Protein AF-K9D8Z8-F1 (afdb_monomer_lite)

Radius of gyration: 12.66 Å; chains: 1; bounding box: 32×21×31 Å

Sequence (89 aa):
EALAVRLRAAFVADLPRRRRELAAAVASDDLDAAGRILHGLRGSAVHLAEPGLATLCGELEAAADAGDHERLRAGLPRLHTLLDAFDAR

Structure (mmCIF, N/CA/C/O backbone):
data_AF-K9D8Z8-F1
#
_entry.id   AF-K9D8Z8-F1
#
loop_
_atom_site.group_PDB
_atom_site.id
_atom_site.type_symbol
_atom_site.label_atom_id
_atom_site.label_alt_id
_atom_site.label_comp_id
_atom_site.label_asym_id
_atom_site.label_entity_id
_atom_site.label_seq_id
_atom_site.pdbx_PDB_ins_code
_atom_site.Cartn_x
_atom_site.Cartn_y
_atom_site.Cartn_z
_atom_site.occupancy
_atom_site.B_iso_or_equiv
_atom_site.auth_seq_id
_atom_site.auth_comp_id
_atom_site.auth_asym_id
_atom_site.auth_atom_id
_atom_site.pdbx_PDB_model_num
ATOM 1 N N . GLU A 1 1 ? 18.453 0.327 -17.314 1.00 61.66 1 GLU A N 1
ATOM 2 C CA . GLU A 1 1 ? 17.331 -0.535 -17.752 1.00 61.66 1 GLU A CA 1
ATOM 3 C C . GLU A 1 1 ? 17.166 -1.816 -16.925 1.00 61.66 1 GLU A C 1
ATOM 5 O O . GLU A 1 1 ? 16.091 -2.029 -16.382 1.00 61.66 1 GLU A O 1
ATOM 10 N N . ALA A 1 2 ? 18.219 -2.617 -16.709 1.00 81.12 2 ALA A N 1
ATOM 11 C CA . ALA A 1 2 ? 18.119 -3.883 -15.961 1.00 81.12 2 ALA A CA 1
ATOM 12 C C . ALA A 1 2 ? 17.590 -3.767 -14.510 1.00 81.12 2 ALA A C 1
ATOM 14 O O . ALA A 1 2 ? 16.912 -4.672 -14.029 1.00 81.12 2 ALA A O 1
ATOM 15 N N . LEU A 1 3 ? 17.876 -2.667 -13.799 1.00 86.81 3 LEU A N 1
ATOM 16 C CA . LEU A 1 3 ? 17.436 -2.496 -12.407 1.00 86.81 3 LEU A CA 1
ATOM 17 C C . LEU A 1 3 ? 15.916 -2.309 -12.288 1.00 86.81 3 LEU A C 1
ATOM 19 O O . LEU A 1 3 ? 15.294 -2.976 -11.471 1.00 86.81 3 LEU A O 1
ATOM 23 N N . ALA A 1 4 ? 15.313 -1.455 -13.120 1.00 84.44 4 ALA A N 1
ATOM 24 C CA . ALA A 1 4 ? 13.873 -1.190 -13.077 1.00 84.44 4 ALA A CA 1
ATOM 25 C C . ALA A 1 4 ? 13.054 -2.456 -13.380 1.00 84.44 4 ALA A C 1
ATOM 27 O O . ALA A 1 4 ? 12.079 -2.747 -12.691 1.00 84.44 4 ALA A O 1
ATOM 28 N N . VAL A 1 5 ? 13.504 -3.259 -14.351 1.00 88.88 5 VAL A N 1
ATOM 29 C CA . VAL A 1 5 ? 12.893 -4.558 -14.673 1.00 88.88 5 VAL A CA 1
ATOM 30 C C . VAL A 1 5 ? 12.978 -5.520 -13.486 1.00 88.88 5 VAL A C 1
ATOM 32 O O . VAL A 1 5 ? 11.981 -6.143 -13.132 1.00 88.88 5 VAL A O 1
ATOM 35 N N . ARG A 1 6 ? 14.139 -5.606 -12.822 1.00 92.31 6 ARG A N 1
ATOM 36 C CA . ARG A 1 6 ? 14.322 -6.453 -11.630 1.00 92.31 6 ARG A CA 1
ATOM 37 C C . ARG A 1 6 ? 13.455 -6.006 -10.455 1.00 92.31 6 ARG A C 1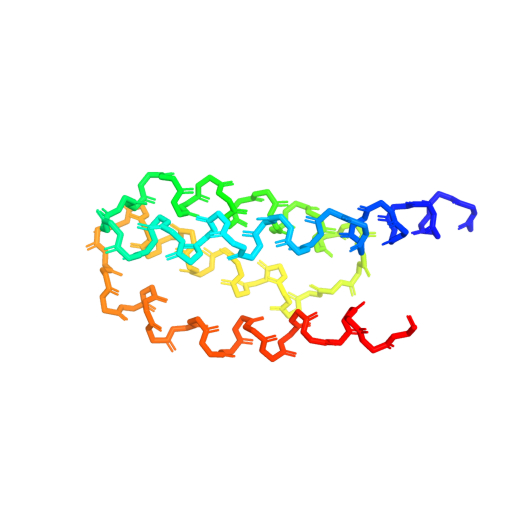
ATOM 39 O O . ARG A 1 6 ? 12.880 -6.856 -9.785 1.00 92.31 6 ARG A O 1
ATOM 46 N N . LEU A 1 7 ? 13.347 -4.698 -10.218 1.00 92.06 7 LEU A N 1
ATOM 47 C CA . LEU A 1 7 ? 12.495 -4.143 -9.164 1.00 92.06 7 LEU A CA 1
ATOM 48 C C . LEU A 1 7 ? 11.017 -4.423 -9.445 1.00 92.06 7 LEU A C 1
ATOM 50 O O . LEU A 1 7 ? 10.304 -4.853 -8.544 1.00 92.06 7 LEU A O 1
ATOM 54 N N . ARG A 1 8 ? 10.574 -4.273 -10.700 1.00 92.88 8 ARG A N 1
ATOM 55 C CA . ARG A 1 8 ? 9.209 -4.634 -11.105 1.00 92.88 8 ARG A CA 1
ATOM 56 C C . ARG A 1 8 ? 8.939 -6.126 -10.927 1.00 92.88 8 ARG A C 1
ATOM 58 O O . ARG A 1 8 ? 7.913 -6.473 -10.360 1.00 92.88 8 ARG A O 1
ATOM 65 N N . ALA A 1 9 ? 9.852 -6.999 -11.348 1.00 93.25 9 ALA A N 1
ATOM 66 C CA . ALA A 1 9 ? 9.696 -8.442 -11.167 1.00 93.25 9 ALA A CA 1
ATOM 67 C C . ALA A 1 9 ? 9.624 -8.837 -9.681 1.00 93.25 9 ALA A C 1
ATOM 69 O O . ALA A 1 9 ? 8.758 -9.617 -9.294 1.00 93.25 9 ALA A O 1
ATOM 70 N N . ALA A 1 10 ? 10.489 -8.259 -8.840 1.00 94.06 10 ALA A N 1
ATOM 71 C CA . ALA A 1 10 ? 10.460 -8.486 -7.397 1.00 94.06 10 ALA A CA 1
ATOM 72 C C . ALA A 1 10 ? 9.152 -7.986 -6.765 1.00 94.06 10 ALA A C 1
ATOM 74 O O . ALA A 1 10 ? 8.571 -8.678 -5.935 1.00 94.06 10 ALA A O 1
ATOM 75 N N . PHE A 1 11 ? 8.666 -6.815 -7.185 1.00 95.19 11 PHE A N 1
ATOM 76 C CA . PHE A 1 11 ? 7.393 -6.274 -6.721 1.00 95.19 11 PHE A CA 1
ATOM 77 C C . PHE A 1 11 ? 6.217 -7.185 -7.084 1.00 95.19 11 PHE A C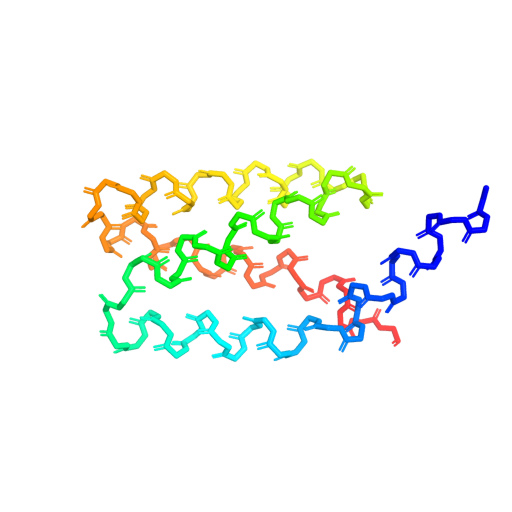 1
ATOM 79 O O . PHE A 1 11 ? 5.436 -7.530 -6.206 1.00 95.19 11 PHE A O 1
ATOM 86 N N . VAL A 1 12 ? 6.123 -7.618 -8.346 1.00 95.44 12 VAL A N 1
ATOM 87 C CA . VAL A 1 12 ? 5.060 -8.524 -8.817 1.00 95.44 12 VAL A CA 1
ATOM 88 C C . VAL A 1 12 ? 5.091 -9.847 -8.051 1.00 95.44 12 VAL A C 1
ATOM 90 O O . VAL A 1 12 ? 4.054 -10.310 -7.590 1.00 95.44 12 VAL A O 1
ATOM 93 N N . ALA A 1 13 ? 6.276 -10.427 -7.838 1.00 95.56 13 ALA A N 1
ATOM 94 C CA . ALA A 1 13 ? 6.415 -11.671 -7.080 1.00 95.56 13 ALA A CA 1
ATOM 95 C C . ALA A 1 13 ? 5.967 -11.535 -5.610 1.00 95.56 13 ALA A C 1
ATOM 97 O O . ALA A 1 13 ? 5.459 -12.488 -5.020 1.00 95.56 13 ALA A O 1
ATOM 98 N N . ASP A 1 14 ? 6.148 -10.354 -5.015 1.00 95.94 14 ASP A N 1
ATOM 99 C CA . ASP A 1 14 ? 5.841 -10.084 -3.608 1.00 95.94 14 ASP A CA 1
ATOM 100 C C . ASP A 1 14 ? 4.407 -9.565 -3.378 1.00 95.94 14 ASP A C 1
ATOM 102 O O . ASP A 1 14 ? 3.854 -9.667 -2.277 1.00 95.94 14 ASP A O 1
ATOM 106 N N . LEU A 1 15 ? 3.771 -9.025 -4.419 1.00 96.19 15 LEU A N 1
ATOM 107 C CA . LEU A 1 15 ? 2.467 -8.372 -4.345 1.00 96.19 15 LEU A CA 1
ATOM 108 C C . LEU A 1 15 ? 1.352 -9.267 -3.760 1.00 96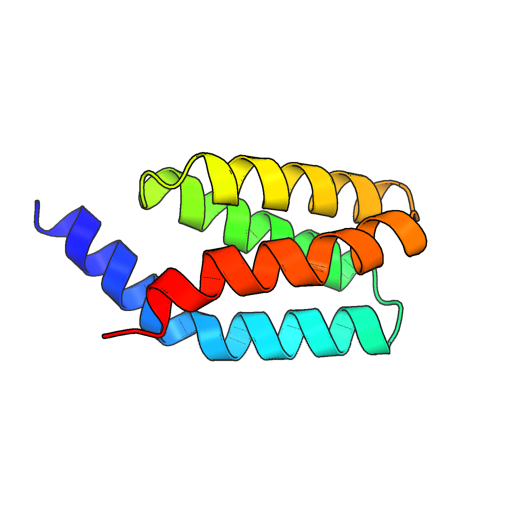.19 15 LEU A C 1
ATOM 110 O O . LEU A 1 15 ? 0.645 -8.796 -2.860 1.00 96.19 15 LEU A O 1
ATOM 114 N N . PRO A 1 16 ? 1.204 -10.555 -4.140 1.00 96.12 16 PRO A N 1
ATOM 115 C CA . PRO A 1 16 ? 0.169 -11.417 -3.566 1.00 96.12 16 PRO A CA 1
ATOM 116 C C . PRO A 1 16 ? 0.307 -11.615 -2.053 1.00 96.12 16 PRO A C 1
ATOM 118 O O . PRO A 1 16 ? -0.686 -11.805 -1.347 1.00 96.12 16 PRO A O 1
ATOM 121 N N . ARG A 1 17 ? 1.536 -11.600 -1.522 1.00 97.12 17 ARG A N 1
ATOM 122 C CA . ARG A 1 17 ? 1.783 -11.664 -0.075 1.00 97.12 17 ARG A CA 1
ATOM 123 C C . ARG A 1 17 ? 1.334 -10.365 0.595 1.00 97.12 17 ARG A C 1
ATOM 125 O O . ARG A 1 17 ? 0.521 -10.424 1.511 1.00 97.12 17 ARG A O 1
ATOM 132 N N . ARG A 1 18 ? 1.767 -9.208 0.083 1.00 97.31 18 ARG A N 1
ATOM 133 C CA . ARG A 1 18 ? 1.398 -7.889 0.633 1.00 97.31 18 ARG A CA 1
ATOM 134 C C . ARG A 1 18 ? -0.108 -7.640 0.632 1.00 97.31 18 ARG A C 1
ATOM 136 O O . ARG A 1 18 ? -0.630 -7.106 1.603 1.00 97.31 18 ARG A O 1
ATOM 143 N N . ARG A 1 19 ? -0.821 -8.056 -0.422 1.00 97.56 19 ARG A N 1
ATOM 144 C CA . ARG A 1 19 ? -2.291 -7.958 -0.481 1.00 97.56 19 ARG A CA 1
ATOM 145 C C . ARG A 1 19 ? -2.966 -8.754 0.632 1.00 97.56 19 ARG A C 1
ATOM 147 O O . ARG A 1 19 ? -3.868 -8.236 1.281 1.00 97.56 19 ARG A O 1
ATOM 154 N N . ARG A 1 20 ? -2.525 -9.997 0.857 1.00 98.19 20 ARG A N 1
ATOM 155 C CA . ARG A 1 20 ? -3.063 -10.857 1.923 1.00 98.19 20 ARG A CA 1
ATOM 156 C C . ARG A 1 20 ? -2.786 -10.278 3.305 1.00 98.19 20 ARG A C 1
ATOM 158 O O . ARG A 1 20 ? -3.688 -10.252 4.130 1.00 98.19 20 ARG A O 1
ATOM 165 N N . GLU A 1 21 ? -1.573 -9.784 3.533 1.00 98.50 21 GLU A N 1
ATOM 166 C CA . GLU A 1 21 ? -1.196 -9.149 4.800 1.00 98.50 21 GLU A CA 1
ATOM 167 C C . GLU A 1 21 ? -2.004 -7.875 5.062 1.00 98.50 21 GLU A C 1
ATOM 169 O O . GLU A 1 21 ? -2.514 -7.701 6.164 1.00 98.50 21 GLU A O 1
ATOM 174 N N . LEU A 1 22 ? -2.189 -7.017 4.050 1.00 98.50 22 LEU A N 1
ATOM 175 C CA . LEU A 1 22 ? -2.986 -5.798 4.199 1.00 98.50 22 LEU A CA 1
ATOM 176 C C . LEU A 1 22 ? -4.453 -6.127 4.483 1.00 98.50 22 LEU A C 1
ATOM 178 O O . LEU A 1 22 ? -5.056 -5.536 5.373 1.00 98.50 22 LEU A O 1
ATOM 182 N N . ALA A 1 23 ? -5.021 -7.088 3.750 1.00 98.19 23 ALA A N 1
ATOM 183 C CA . ALA A 1 23 ? -6.390 -7.535 3.975 1.00 98.19 23 ALA A CA 1
ATOM 184 C C . ALA A 1 23 ? -6.574 -8.113 5.387 1.00 98.19 23 ALA A C 1
ATOM 186 O O . ALA A 1 23 ? -7.572 -7.810 6.037 1.00 98.19 23 ALA A O 1
ATOM 187 N N . ALA A 1 24 ? -5.608 -8.898 5.876 1.00 98.62 24 ALA A N 1
ATOM 188 C CA . ALA A 1 24 ? -5.627 -9.438 7.232 1.00 98.62 24 ALA A CA 1
ATOM 189 C C . ALA A 1 24 ? -5.550 -8.327 8.289 1.00 98.62 24 ALA A C 1
ATOM 191 O O . ALA A 1 24 ? -6.384 -8.311 9.188 1.00 98.62 24 ALA A O 1
ATOM 192 N N . ALA A 1 25 ? -4.621 -7.377 8.137 1.00 98.62 25 ALA A N 1
ATOM 193 C CA . ALA A 1 25 ? -4.472 -6.243 9.048 1.00 98.62 25 ALA A CA 1
ATOM 194 C C . ALA A 1 25 ? -5.755 -5.400 9.132 1.00 98.62 25 ALA A C 1
ATOM 196 O O . ALA A 1 25 ? -6.231 -5.090 10.218 1.00 98.62 25 ALA A O 1
ATOM 197 N N . VAL A 1 26 ? -6.377 -5.096 7.988 1.00 98.00 26 VAL A N 1
ATOM 198 C CA . VAL A 1 26 ? -7.655 -4.364 7.948 1.00 98.00 26 VAL A CA 1
ATOM 199 C C . VAL A 1 26 ? -8.790 -5.177 8.577 1.00 98.00 26 VAL A C 1
ATOM 201 O O . VAL A 1 26 ? -9.634 -4.622 9.279 1.00 98.00 26 VAL A O 1
ATOM 204 N N . ALA A 1 27 ? -8.846 -6.489 8.333 1.00 97.75 27 ALA A N 1
ATOM 205 C CA . ALA A 1 27 ? -9.873 -7.350 8.915 1.00 97.75 27 ALA A CA 1
ATOM 206 C C . ALA A 1 27 ? -9.753 -7.455 10.445 1.00 97.75 27 ALA A C 1
ATOM 208 O O . ALA A 1 27 ? -10.774 -7.607 11.113 1.00 97.75 27 ALA A O 1
ATOM 209 N N . SER A 1 28 ? -8.537 -7.348 10.988 1.00 97.81 28 SER A N 1
ATOM 210 C CA . SER A 1 28 ? -8.262 -7.365 12.427 1.00 97.81 28 SER A CA 1
ATOM 211 C C . SER A 1 28 ? -8.186 -5.980 13.079 1.00 97.81 28 SER A C 1
ATOM 213 O O . SER A 1 28 ? -7.822 -5.913 14.248 1.00 97.81 28 SER A O 1
ATOM 215 N N . ASP A 1 29 ? -8.499 -4.900 12.351 1.00 97.44 29 ASP A N 1
ATOM 216 C CA . ASP A 1 29 ? -8.373 -3.508 12.830 1.00 97.44 29 ASP A CA 1
ATOM 217 C C . ASP A 1 29 ? -6.945 -3.134 13.295 1.00 97.44 29 ASP A C 1
ATOM 219 O O . ASP A 1 29 ? -6.733 -2.239 14.109 1.00 97.44 29 ASP A O 1
ATOM 223 N N . ASP A 1 30 ? -5.931 -3.816 12.754 1.00 98.50 30 ASP A N 1
ATOM 224 C CA . ASP A 1 30 ? -4.518 -3.554 13.039 1.00 98.50 30 ASP A CA 1
ATOM 225 C C . ASP A 1 30 ? -4.001 -2.444 12.111 1.00 98.50 30 ASP A C 1
ATOM 227 O O . ASP A 1 30 ? -3.391 -2.692 11.062 1.00 98.50 30 ASP A O 1
ATOM 231 N N . LEU A 1 31 ? -4.298 -1.196 12.481 1.00 98.00 31 LEU A N 1
ATOM 232 C CA . LEU A 1 31 ? -3.883 -0.015 11.722 1.00 98.00 31 LEU A CA 1
ATOM 233 C C . LEU A 1 31 ? -2.365 0.140 11.651 1.00 98.00 31 LEU A C 1
ATOM 235 O O . LEU A 1 31 ? -1.847 0.532 10.606 1.00 98.00 31 LEU A O 1
ATOM 239 N N . ASP A 1 32 ? -1.644 -0.238 12.703 1.00 98.44 32 ASP A N 1
ATOM 240 C CA . ASP A 1 32 ? -0.184 -0.187 12.719 1.00 98.44 32 ASP A CA 1
ATOM 241 C C . ASP A 1 32 ? 0.409 -1.125 11.657 1.00 98.44 32 ASP A C 1
ATOM 243 O O . ASP A 1 32 ? 1.334 -0.761 10.920 1.00 98.44 32 ASP A O 1
ATOM 247 N N . ALA A 1 33 ? -0.113 -2.351 11.545 1.00 98.56 33 ALA A N 1
ATOM 248 C CA . ALA A 1 33 ? 0.289 -3.274 10.489 1.00 98.56 33 ALA A CA 1
ATOM 249 C C . ALA A 1 33 ? -0.126 -2.772 9.102 1.00 98.56 33 ALA A C 1
ATOM 251 O O . ALA A 1 33 ? 0.696 -2.811 8.180 1.00 98.56 33 ALA A O 1
ATOM 252 N N . ALA A 1 34 ? -1.351 -2.260 8.952 1.00 98.69 34 ALA A N 1
ATOM 253 C CA . ALA A 1 34 ? -1.825 -1.703 7.688 1.00 98.69 34 ALA A CA 1
ATOM 254 C C . ALA A 1 34 ? -0.926 -0.547 7.209 1.00 98.69 34 ALA A C 1
ATOM 256 O O . ALA A 1 34 ? -0.463 -0.568 6.065 1.00 98.69 34 ALA A O 1
ATOM 257 N N . GLY A 1 35 ? -0.601 0.401 8.094 1.00 98.62 35 GLY A N 1
ATOM 258 C CA . GLY A 1 35 ? 0.282 1.537 7.823 1.00 98.62 35 GLY A CA 1
ATOM 259 C C . GLY A 1 35 ? 1.673 1.101 7.362 1.00 98.62 35 GLY A C 1
ATOM 260 O O . GLY A 1 35 ? 2.140 1.538 6.310 1.00 98.62 35 GLY A O 1
ATOM 261 N N . ARG A 1 36 ? 2.309 0.143 8.055 1.00 98.62 36 ARG A N 1
ATOM 262 C CA . ARG A 1 36 ? 3.622 -0.398 7.641 1.00 98.62 36 ARG A CA 1
ATOM 263 C C . ARG A 1 36 ? 3.592 -1.046 6.255 1.00 98.62 36 ARG A C 1
ATOM 265 O O . ARG A 1 36 ? 4.534 -0.884 5.472 1.00 98.62 36 ARG A O 1
ATOM 272 N N . ILE A 1 37 ? 2.531 -1.786 5.931 1.00 98.69 37 ILE A N 1
ATOM 273 C CA . ILE A 1 37 ? 2.391 -2.436 4.620 1.00 98.69 37 ILE A CA 1
ATOM 274 C C . ILE A 1 37 ? 2.205 -1.382 3.521 1.00 98.69 37 ILE A C 1
ATOM 276 O O . ILE A 1 37 ? 2.859 -1.466 2.476 1.00 98.69 37 ILE A O 1
ATOM 280 N N . LEU A 1 38 ? 1.372 -0.368 3.771 1.00 98.62 38 LEU A N 1
ATOM 281 C CA . LEU A 1 38 ? 1.135 0.759 2.865 1.00 98.62 38 LEU A CA 1
ATOM 282 C C . LEU A 1 38 ? 2.399 1.593 2.639 1.00 98.62 38 LEU A C 1
ATOM 284 O O . LEU A 1 38 ? 2.718 1.900 1.490 1.00 98.62 38 LEU A O 1
ATOM 288 N N . HIS A 1 39 ? 3.176 1.861 3.689 1.00 98.25 39 HIS A N 1
ATOM 289 C CA . HIS A 1 39 ? 4.484 2.507 3.590 1.00 98.25 39 HIS A CA 1
ATOM 290 C C . HIS A 1 39 ? 5.433 1.725 2.665 1.00 98.25 39 HIS A C 1
ATOM 292 O O . HIS A 1 39 ? 6.050 2.278 1.750 1.00 98.25 39 HIS A O 1
ATOM 298 N N . GLY A 1 40 ? 5.506 0.401 2.836 1.00 97.12 40 GLY A N 1
ATOM 299 C CA . GLY A 1 40 ? 6.314 -0.461 1.972 1.00 97.12 40 GLY A CA 1
ATOM 300 C C . GLY A 1 40 ? 5.847 -0.474 0.508 1.00 97.12 40 GLY A C 1
ATOM 301 O O . GLY A 1 40 ? 6.672 -0.499 -0.412 1.00 97.12 40 GLY A O 1
ATOM 302 N N . LEU A 1 41 ? 4.531 -0.441 0.272 1.00 97.44 41 LEU A N 1
ATOM 303 C CA . LEU A 1 41 ? 3.954 -0.319 -1.072 1.00 97.44 41 LEU A CA 1
ATOM 304 C C . LEU A 1 41 ? 4.276 1.043 -1.702 1.00 97.44 41 LEU A C 1
ATOM 306 O O . LEU A 1 41 ? 4.694 1.086 -2.858 1.00 97.44 41 LEU A O 1
ATOM 310 N N . ARG A 1 42 ? 4.180 2.134 -0.936 1.00 96.88 42 ARG A N 1
ATOM 311 C CA . ARG A 1 42 ? 4.552 3.489 -1.365 1.00 96.88 42 ARG A CA 1
ATOM 312 C C . ARG A 1 42 ? 6.009 3.560 -1.809 1.00 96.88 42 ARG A C 1
ATOM 314 O O . ARG A 1 42 ? 6.288 4.062 -2.897 1.00 96.88 42 ARG A O 1
ATOM 321 N N . GLY A 1 43 ? 6.926 3.024 -1.002 1.00 94.31 43 GLY A N 1
ATOM 322 C CA . GLY A 1 43 ? 8.349 2.967 -1.347 1.00 94.31 43 GLY A CA 1
ATOM 323 C C . GLY A 1 43 ? 8.597 2.198 -2.647 1.00 94.31 43 GLY A C 1
ATOM 324 O O . GLY A 1 43 ? 9.346 2.648 -3.511 1.00 94.31 43 GLY A O 1
ATOM 325 N N . SER A 1 44 ? 7.889 1.082 -2.838 1.00 93.44 44 SER A N 1
ATOM 326 C CA . SER A 1 44 ? 7.960 0.308 -4.082 1.00 93.44 44 SER A CA 1
ATOM 327 C C . SER A 1 44 ? 7.442 1.110 -5.283 1.00 93.44 44 SER A C 1
ATOM 329 O O . SER A 1 44 ? 8.1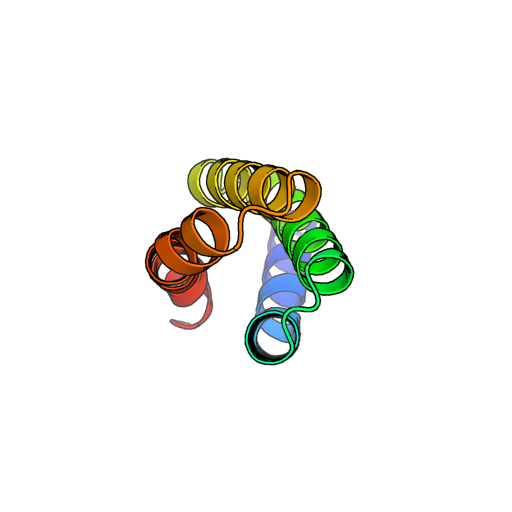03 1.160 -6.318 1.00 93.44 44 SER A O 1
ATOM 331 N N . ALA A 1 45 ? 6.306 1.797 -5.143 1.00 92.75 45 ALA A N 1
ATOM 332 C CA . ALA A 1 45 ? 5.675 2.575 -6.209 1.00 92.75 45 ALA A CA 1
ATOM 333 C C . ALA A 1 45 ? 6.562 3.709 -6.755 1.00 92.75 45 ALA A C 1
ATOM 335 O O . ALA A 1 45 ? 6.585 3.941 -7.966 1.00 92.75 45 ALA A O 1
ATOM 336 N N . VAL A 1 46 ? 7.347 4.368 -5.890 1.00 91.25 46 VAL A N 1
ATOM 337 C CA . VAL A 1 46 ? 8.314 5.408 -6.293 1.00 91.25 46 VAL A CA 1
ATOM 338 C C . VAL A 1 46 ? 9.354 4.851 -7.269 1.00 91.25 46 VAL A C 1
ATOM 340 O O . VAL A 1 46 ? 9.658 5.481 -8.280 1.00 91.25 46 VAL A O 1
ATOM 343 N N . HIS A 1 47 ? 9.862 3.645 -7.014 1.00 90.19 47 HIS A N 1
ATOM 344 C CA . HIS A 1 47 ? 10.844 2.997 -7.887 1.00 90.19 47 HIS A CA 1
ATOM 345 C C . HIS A 1 47 ? 10.247 2.428 -9.182 1.00 90.19 47 HIS A C 1
ATOM 347 O O . HIS A 1 47 ? 10.986 2.164 -10.131 1.00 90.19 47 HIS A O 1
ATOM 353 N N . LEU A 1 48 ? 8.927 2.240 -9.227 1.00 89.75 48 LEU A N 1
ATOM 354 C CA . LEU A 1 48 ? 8.198 1.710 -10.383 1.00 89.75 48 LEU A CA 1
ATOM 355 C C . LEU A 1 48 ? 7.649 2.806 -11.304 1.00 89.75 48 LEU A C 1
ATOM 357 O O . LEU A 1 48 ? 7.054 2.471 -12.325 1.00 89.75 48 LEU A O 1
ATOM 361 N N . ALA A 1 49 ? 7.882 4.080 -10.962 1.00 88.56 49 ALA A N 1
ATOM 362 C CA . ALA A 1 49 ? 7.329 5.249 -11.643 1.00 88.56 49 ALA A CA 1
ATOM 363 C C . ALA A 1 49 ? 5.787 5.247 -11.696 1.00 88.56 49 ALA A C 1
ATOM 365 O O . ALA A 1 49 ? 5.200 5.703 -12.672 1.00 88.56 49 ALA A O 1
ATOM 366 N N . GLU A 1 50 ? 5.138 4.774 -10.624 1.00 93.00 50 GLU A N 1
ATOM 367 C CA . GLU A 1 50 ? 3.678 4.793 -10.464 1.00 93.00 50 GLU A CA 1
ATOM 368 C C . GLU A 1 50 ? 3.251 5.889 -9.466 1.00 93.00 50 GLU A C 1
ATOM 370 O O . GLU A 1 50 ? 2.973 5.598 -8.295 1.00 93.00 50 GLU A O 1
ATOM 375 N N . PRO A 1 51 ? 3.193 7.171 -9.877 1.00 93.81 51 PRO A N 1
ATOM 376 C CA . PRO A 1 51 ? 2.897 8.271 -8.961 1.00 93.81 51 PRO A CA 1
ATOM 377 C C . PRO A 1 51 ? 1.510 8.140 -8.322 1.00 93.81 51 PRO A C 1
ATOM 379 O O . PRO A 1 51 ? 1.355 8.432 -7.141 1.00 93.81 51 PRO A O 1
ATOM 382 N N . GLY A 1 52 ? 0.516 7.631 -9.060 1.00 95.94 52 GLY A N 1
ATOM 383 C CA . GLY A 1 52 ? -0.832 7.416 -8.528 1.00 95.94 52 GLY A CA 1
ATOM 384 C C . GLY A 1 52 ? -0.873 6.399 -7.384 1.00 95.94 52 GLY A C 1
ATOM 385 O O . GLY A 1 52 ? -1.578 6.616 -6.399 1.00 95.94 52 GLY A O 1
ATOM 386 N N . LEU A 1 53 ? -0.079 5.326 -7.481 1.00 97.00 53 LEU A N 1
ATOM 387 C CA . LEU A 1 53 ? 0.037 4.326 -6.419 1.00 97.00 53 LEU A CA 1
ATOM 388 C C . LEU A 1 53 ? 0.792 4.890 -5.212 1.00 97.00 53 LEU A C 1
ATOM 390 O O . LEU A 1 53 ? 0.345 4.718 -4.083 1.00 97.00 53 LEU A O 1
ATOM 394 N N . ALA A 1 54 ? 1.890 5.617 -5.442 1.00 97.81 54 ALA A N 1
ATOM 395 C CA . ALA A 1 54 ? 2.653 6.247 -4.367 1.00 97.81 54 ALA A CA 1
ATOM 396 C C . ALA A 1 54 ? 1.806 7.259 -3.573 1.00 97.81 54 ALA A C 1
ATOM 398 O O . ALA A 1 54 ? 1.829 7.243 -2.341 1.00 97.81 54 ALA A O 1
ATOM 399 N N . THR A 1 55 ? 1.037 8.107 -4.264 1.00 98.31 55 THR A N 1
ATOM 400 C CA . THR A 1 55 ? 0.128 9.074 -3.633 1.00 98.31 55 THR A CA 1
ATOM 401 C C . THR A 1 55 ? -0.944 8.372 -2.812 1.00 98.31 55 THR A C 1
ATOM 403 O O . THR A 1 55 ? -1.086 8.677 -1.631 1.00 98.31 55 THR A O 1
ATOM 406 N N . LEU A 1 56 ? -1.652 7.397 -3.392 1.00 98.56 56 LEU A N 1
ATOM 407 C CA . LEU A 1 56 ? -2.724 6.711 -2.675 1.00 98.56 56 LEU A CA 1
ATOM 408 C C . LEU A 1 56 ? -2.199 5.943 -1.457 1.00 98.56 56 LEU A C 1
ATOM 410 O O . LEU A 1 56 ? -2.799 6.014 -0.391 1.00 98.56 56 LEU A O 1
ATOM 414 N N . CYS A 1 57 ? -1.064 5.246 -1.572 1.00 98.44 57 CYS A N 1
ATOM 415 C CA . CYS A 1 57 ? -0.467 4.576 -0.418 1.00 98.44 57 CYS A CA 1
ATOM 416 C C . CYS A 1 57 ? -0.107 5.568 0.697 1.00 98.44 57 CYS A C 1
ATOM 418 O O . CYS A 1 57 ? -0.324 5.240 1.855 1.00 98.44 57 CYS A O 1
ATOM 420 N N . GLY A 1 58 ? 0.367 6.776 0.369 1.00 98.44 58 GLY A N 1
ATOM 421 C CA . GLY A 1 58 ? 0.620 7.824 1.364 1.00 98.44 58 GLY A CA 1
ATOM 422 C C . GLY A 1 58 ? -0.654 8.380 2.015 1.00 98.44 58 GLY A C 1
ATOM 423 O O . GLY A 1 58 ? -0.661 8.658 3.209 1.00 98.44 58 GLY A O 1
ATOM 424 N N . GLU A 1 59 ? -1.747 8.514 1.260 1.00 98.75 59 GLU A N 1
ATOM 425 C CA . GLU A 1 59 ? -3.049 8.925 1.808 1.00 98.75 59 GLU A CA 1
ATOM 426 C C . GLU A 1 59 ? -3.612 7.888 2.788 1.00 98.75 59 GLU A C 1
ATOM 428 O O . GLU A 1 59 ? -4.171 8.257 3.820 1.00 98.75 59 GLU A O 1
ATOM 433 N N . LEU A 1 60 ? -3.462 6.601 2.468 1.00 98.75 60 LEU A N 1
ATOM 434 C CA . LEU A 1 60 ? -3.921 5.498 3.311 1.00 98.75 60 LEU A CA 1
ATOM 435 C C . LEU A 1 60 ? -3.011 5.273 4.522 1.00 98.75 60 LEU A C 1
ATOM 437 O O . LEU A 1 60 ? -3.511 4.967 5.597 1.00 98.75 60 LEU A O 1
ATOM 441 N N . GLU A 1 61 ? -1.699 5.454 4.359 1.00 98.56 61 GLU A N 1
ATOM 442 C CA . GLU A 1 61 ? -0.722 5.482 5.455 1.00 98.56 61 GLU A CA 1
ATOM 443 C C . GLU A 1 61 ? -1.111 6.562 6.475 1.00 98.56 61 GLU A C 1
ATOM 445 O O . GLU A 1 61 ? -1.290 6.259 7.648 1.00 98.56 61 GLU A O 1
ATOM 450 N N . ALA A 1 62 ? -1.396 7.785 6.014 1.00 98.56 62 ALA A N 1
ATOM 451 C CA . ALA A 1 62 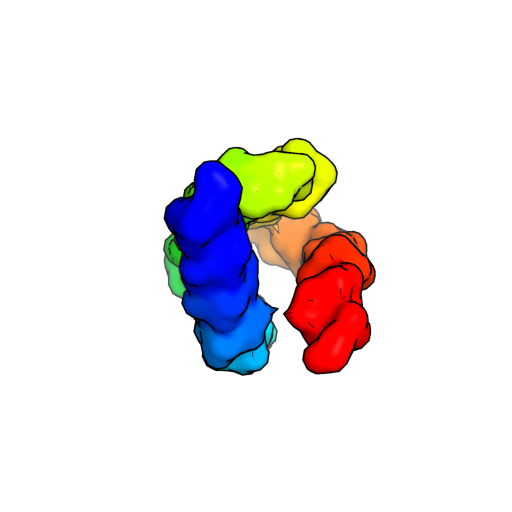? -1.849 8.868 6.887 1.00 98.56 62 ALA A CA 1
ATOM 452 C C . ALA A 1 62 ? -3.206 8.589 7.562 1.00 98.56 62 ALA A C 1
ATOM 454 O O . ALA A 1 62 ? -3.440 9.042 8.680 1.00 98.56 62 ALA A O 1
ATOM 455 N N . ALA A 1 63 ? -4.114 7.863 6.897 1.00 98.62 63 ALA A N 1
ATOM 456 C CA . ALA A 1 63 ? -5.373 7.435 7.507 1.00 98.62 63 ALA A CA 1
ATOM 457 C C . ALA A 1 63 ? -5.139 6.405 8.626 1.00 98.62 63 ALA A C 1
ATOM 459 O O . ALA A 1 63 ? -5.740 6.523 9.691 1.00 98.62 63 ALA A O 1
ATOM 460 N N . ALA A 1 64 ? -4.237 5.442 8.410 1.00 98.44 64 ALA A N 1
ATOM 461 C CA . ALA A 1 64 ? -3.843 4.473 9.428 1.00 98.44 64 ALA A CA 1
ATOM 462 C C . ALA A 1 64 ? -3.183 5.161 10.638 1.00 98.44 64 ALA A C 1
ATOM 464 O O . ALA A 1 64 ? -3.618 4.934 11.765 1.00 98.44 64 ALA A O 1
ATOM 465 N N . ASP A 1 65 ? -2.235 6.076 10.405 1.00 98.31 65 ASP A N 1
ATOM 466 C CA . ASP A 1 65 ? -1.567 6.853 11.463 1.00 98.31 65 ASP A CA 1
ATOM 467 C C . ASP A 1 65 ? -2.552 7.707 12.284 1.00 98.31 65 ASP A C 1
ATOM 469 O O . ASP A 1 65 ? -2.350 7.940 13.476 1.00 98.31 65 ASP A O 1
ATOM 473 N N . ALA A 1 66 ? -3.629 8.183 11.653 1.00 98.25 66 ALA A N 1
ATOM 474 C CA . ALA A 1 66 ? -4.658 8.999 12.295 1.00 98.25 66 ALA A CA 1
ATOM 475 C C . ALA A 1 66 ? -5.748 8.188 13.021 1.00 98.25 66 ALA A C 1
ATOM 477 O O . ALA A 1 66 ? -6.627 8.790 13.640 1.00 98.25 66 ALA A O 1
ATOM 478 N N . GLY A 1 67 ? -5.742 6.853 12.942 1.00 98.25 67 GLY A N 1
ATOM 479 C CA . GLY A 1 67 ? -6.829 6.036 13.493 1.00 98.25 67 GLY A CA 1
ATOM 480 C C . GLY A 1 67 ? -8.103 6.000 12.631 1.00 98.25 67 GLY A C 1
ATOM 481 O O . GLY A 1 67 ? -9.153 5.542 13.091 1.00 98.25 67 GLY A O 1
ATOM 482 N N . ASP A 1 68 ? -8.049 6.508 11.396 1.00 98.31 68 ASP A N 1
ATOM 483 C CA . ASP A 1 68 ? -9.208 6.719 10.523 1.00 98.31 68 ASP A CA 1
ATOM 484 C C . ASP A 1 68 ? -9.528 5.460 9.699 1.00 98.31 68 ASP A C 1
ATOM 486 O O . ASP A 1 68 ? -9.196 5.320 8.515 1.00 98.31 68 ASP A O 1
ATOM 490 N N . HIS A 1 69 ? -10.188 4.512 10.365 1.00 96.81 69 HIS A N 1
ATOM 491 C CA . HIS A 1 69 ? -10.610 3.235 9.792 1.00 96.81 69 HIS A CA 1
ATOM 492 C C . HIS A 1 69 ? -11.535 3.396 8.585 1.00 96.81 69 HIS A C 1
ATOM 494 O O . HIS A 1 69 ? -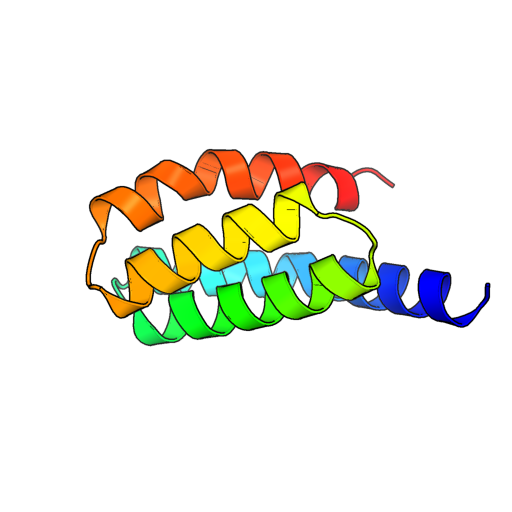11.443 2.621 7.629 1.00 96.81 69 HIS A O 1
ATOM 500 N N . GLU A 1 70 ? -12.439 4.378 8.626 1.00 97.62 70 GLU A N 1
ATOM 501 C CA . GLU A 1 70 ? -13.398 4.617 7.551 1.00 97.62 70 GLU A CA 1
ATOM 502 C C . GLU A 1 70 ? -12.659 5.034 6.282 1.00 97.62 70 GLU A C 1
ATOM 504 O O . GLU A 1 70 ? -12.810 4.396 5.237 1.00 97.62 70 GLU A O 1
ATOM 509 N N . ARG A 1 71 ? -11.790 6.044 6.387 1.00 97.94 71 ARG A N 1
ATOM 510 C CA . ARG A 1 71 ? -11.009 6.538 5.254 1.00 97.94 71 ARG A CA 1
ATOM 511 C C . ARG A 1 71 ? -10.052 5.486 4.711 1.00 97.94 71 ARG A C 1
ATOM 513 O O . ARG A 1 71 ? -9.935 5.357 3.489 1.00 97.94 71 ARG A O 1
ATOM 520 N N . LEU A 1 72 ? -9.400 4.717 5.587 1.00 98.38 72 LEU A N 1
ATOM 521 C CA . LEU A 1 72 ? -8.547 3.605 5.172 1.00 98.38 72 LEU A CA 1
ATOM 522 C C . LEU A 1 72 ? -9.348 2.603 4.329 1.00 98.38 72 LEU A C 1
ATOM 524 O O . LEU A 1 72 ? -8.970 2.316 3.192 1.00 98.38 72 LEU A O 1
ATOM 528 N N . ARG A 1 73 ? -10.478 2.107 4.852 1.00 98.00 73 ARG A N 1
ATOM 529 C CA . ARG A 1 73 ? -11.323 1.110 4.173 1.00 98.00 73 ARG A CA 1
ATOM 530 C C . ARG A 1 73 ? -11.914 1.651 2.871 1.00 98.00 73 ARG A C 1
ATOM 532 O O . ARG A 1 73 ? -11.936 0.927 1.876 1.00 98.00 73 ARG A O 1
ATOM 539 N N . ALA A 1 74 ? -12.329 2.917 2.846 1.00 98.25 74 ALA A N 1
ATOM 540 C CA . ALA A 1 74 ? -12.902 3.562 1.667 1.00 98.25 74 ALA A CA 1
ATOM 541 C C . ALA A 1 74 ? -11.921 3.645 0.485 1.00 98.25 74 ALA A C 1
ATOM 543 O O . ALA A 1 74 ? -12.346 3.604 -0.671 1.00 98.25 74 ALA A O 1
ATOM 544 N N . GLY A 1 75 ? -10.612 3.733 0.741 1.00 98.12 75 GLY A N 1
ATOM 545 C CA . GLY A 1 75 ? -9.611 3.787 -0.326 1.00 98.12 75 GLY A CA 1
ATOM 546 C C . GLY A 1 75 ? -9.055 2.432 -0.780 1.00 98.12 75 GLY A C 1
ATOM 547 O O . GLY A 1 75 ? -8.400 2.377 -1.825 1.00 98.12 75 GLY A O 1
ATOM 548 N N . LEU A 1 76 ? -9.348 1.331 -0.075 1.00 98.00 76 LEU A N 1
ATOM 549 C CA . LEU A 1 76 ? -8.895 -0.014 -0.467 1.00 98.00 76 LEU A CA 1
ATOM 550 C C . LEU A 1 76 ? -9.365 -0.451 -1.863 1.00 98.00 76 LEU A C 1
ATOM 552 O O . LEU A 1 76 ? -8.539 -0.996 -2.595 1.00 98.00 76 LEU A O 1
ATOM 556 N N . PRO A 1 77 ? -10.614 -0.189 -2.304 1.00 98.06 77 PRO A N 1
ATOM 557 C CA . PRO A 1 77 ? -11.029 -0.528 -3.664 1.00 98.06 77 PRO A CA 1
ATOM 558 C C . PRO A 1 77 ? -10.151 0.139 -4.729 1.00 98.06 77 PRO A C 1
ATOM 560 O O . PRO A 1 77 ? -9.702 -0.518 -5.666 1.00 98.06 77 PRO A O 1
ATOM 563 N N . ARG A 1 78 ? -9.827 1.429 -4.549 1.00 98.06 78 ARG A N 1
ATOM 564 C CA . ARG A 1 78 ? -8.949 2.170 -5.466 1.00 98.06 78 ARG A CA 1
ATOM 565 C C . ARG A 1 78 ? -7.521 1.625 -5.436 1.00 98.06 78 ARG A C 1
ATOM 567 O O . ARG A 1 78 ? -6.885 1.532 -6.484 1.00 98.06 78 ARG A O 1
ATOM 574 N N . LEU A 1 79 ? -7.030 1.237 -4.257 1.00 98.12 79 LEU A N 1
ATOM 575 C CA . LEU A 1 79 ? -5.727 0.592 -4.119 1.00 98.12 79 LEU A CA 1
ATOM 576 C C . LEU A 1 79 ? -5.697 -0.736 -4.879 1.00 98.12 79 LEU A C 1
ATOM 578 O O . LEU A 1 79 ? -4.756 -0.978 -5.627 1.00 98.12 79 LEU A O 1
ATOM 582 N N . HIS A 1 80 ? -6.732 -1.566 -4.745 1.00 97.06 80 HIS A N 1
ATOM 583 C CA . HIS A 1 80 ? -6.833 -2.822 -5.484 1.00 97.06 80 HIS A CA 1
ATOM 584 C C . HIS A 1 80 ? -6.817 -2.599 -6.996 1.00 97.06 80 HIS A C 1
ATOM 586 O O . HIS A 1 80 ? -5.993 -3.220 -7.658 1.00 97.06 80 HIS A O 1
ATOM 592 N N . THR A 1 81 ? -7.591 -1.645 -7.526 1.00 96.31 81 THR A N 1
ATOM 593 C CA . THR A 1 81 ? -7.564 -1.311 -8.962 1.00 96.31 81 THR A CA 1
ATOM 594 C C . THR A 1 81 ? -6.163 -0.945 -9.460 1.00 96.31 81 THR A C 1
ATOM 596 O O . THR A 1 81 ? -5.756 -1.394 -10.529 1.00 96.31 81 THR A O 1
ATOM 599 N N . LEU A 1 82 ? -5.405 -0.143 -8.706 1.00 96.19 82 LEU A N 1
ATOM 600 C CA . LEU A 1 82 ? -4.040 0.228 -9.101 1.00 96.19 82 LEU A CA 1
ATOM 601 C C . LEU A 1 82 ? -3.082 -0.967 -9.063 1.00 96.19 82 LEU A C 1
ATOM 603 O O . LEU A 1 82 ? -2.202 -1.085 -9.912 1.00 96.19 82 LEU A O 1
ATOM 607 N N . LEU A 1 83 ? -3.246 -1.849 -8.080 1.00 95.62 83 LEU A N 1
ATOM 608 C CA . LEU A 1 83 ? -2.414 -3.037 -7.934 1.00 95.62 83 LEU A CA 1
ATOM 609 C C . LEU A 1 83 ? -2.751 -4.113 -8.981 1.00 95.62 83 LEU A C 1
ATOM 611 O O . LEU A 1 83 ? -1.854 -4.845 -9.386 1.00 95.62 83 LEU A O 1
ATOM 615 N N . ASP A 1 84 ? -3.993 -4.193 -9.470 1.00 94.50 84 ASP A N 1
ATOM 616 C CA . ASP A 1 84 ? -4.406 -5.184 -10.480 1.00 94.50 84 ASP A CA 1
ATOM 617 C C . ASP A 1 84 ? -3.645 -4.999 -11.808 1.00 94.50 84 ASP A C 1
ATOM 619 O O . ASP A 1 84 ? -3.402 -5.963 -12.535 1.00 94.50 84 ASP A O 1
ATOM 623 N N . ALA A 1 85 ? -3.166 -3.780 -12.089 1.00 91.56 85 ALA A N 1
ATOM 624 C CA . ALA A 1 85 ? -2.300 -3.486 -13.234 1.00 91.56 85 ALA A CA 1
ATOM 625 C C . ALA A 1 85 ? -0.957 -4.250 -13.211 1.00 91.56 85 ALA A C 1
ATOM 627 O O . ALA A 1 85 ? -0.254 -4.299 -14.222 1.00 91.56 85 ALA A O 1
ATOM 628 N N . PHE A 1 86 ? -0.593 -4.839 -12.069 1.00 90.62 86 PHE A N 1
ATOM 629 C CA . PHE A 1 86 ? 0.606 -5.655 -11.888 1.00 90.62 86 PHE A CA 1
ATOM 630 C C . PHE A 1 86 ? 0.341 -7.163 -11.911 1.00 90.62 86 PHE A C 1
ATOM 632 O O . PHE A 1 86 ? 1.290 -7.917 -12.111 1.00 90.62 86 PHE A O 1
ATOM 639 N N . ASP A 1 87 ? -0.913 -7.588 -11.731 1.00 77.69 87 ASP A N 1
ATOM 640 C CA . ASP A 1 87 ? -1.322 -8.999 -11.774 1.00 77.69 87 ASP A CA 1
ATOM 641 C C . ASP A 1 87 ? -1.615 -9.464 -13.216 1.00 77.69 87 ASP A C 1
ATOM 643 O O . ASP A 1 87 ? -1.515 -10.647 -13.534 1.00 77.69 87 ASP A O 1
ATOM 647 N N . ALA A 1 88 ? -1.936 -8.534 -14.121 1.00 58.75 88 ALA A N 1
ATOM 648 C CA . ALA A 1 88 ? -2.138 -8.816 -15.538 1.00 58.75 88 ALA A CA 1
ATOM 649 C C . ALA A 1 88 ? -0.802 -8.870 -16.303 1.00 58.75 88 ALA A C 1
ATOM 651 O O . ALA A 1 88 ? -0.455 -7.910 -16.996 1.00 58.75 88 ALA A O 1
ATOM 652 N N . ARG A 1 89 ? -0.048 -9.971 -16.174 1.00 47.53 89 ARG A N 1
ATOM 653 C CA . ARG A 1 89 ? 1.012 -10.382 -17.118 1.00 47.53 89 ARG A CA 1
ATOM 654 C C . ARG A 1 89 ? 1.439 -11.832 -16.936 1.00 47.53 89 ARG A C 1
ATOM 656 O O . ARG A 1 89 ? 1.871 -12.182 -15.819 1.00 47.53 89 ARG A O 1
#

Organism: NCBI:txid883126

Secondary structure (DSSP, 8-state):
-HHHHHHHHHHHHHHHHHHHHHHHHHHTT-HHHHHHHHHHHHHHHHHTT-HHHHHHHHHHHHHHHTT-HHHHHHHHHHHHHHHHTTT--

pLDDT: mean 94.51, std 8.27, range [47.53, 98.75]

InterPro domains:
  IPR008207 Signal transduction histidine kinase, phosphotransfer (Hpt) domain [PF01627] (7-88)
  IPR008207 Signal transduction histidine kinase, phosphotransfer (Hpt) domain [PS50894] (1-89)
  IPR036641 HPT domain superfamily [G3DSA:1.20.120.160] (1-89)
  IPR036641 HPT domain superfamily [SSF47226] (3-85)

Foldseek 3Di:
DVVLVVLLVVCLVCVVVLVVQLVVCLVVLVLVSNLVSLVVQLVSCVSNVNVVSNVLSVQLNVCSVVSNSPSNVVCVVVNVVSCVVSVPD